Protein AF-A0A927GPH1-F1 (afdb_monomer_lite)

Foldseek 3Di:
DDDDPPQQVVLLVVQCVVCVNWAPCACVDDQNDPDPDAPPPRIHHPDDDDDDHFDKDFSDLVDDPVNSSPDHSVRIHTHDPVSVVVSNVVVVVVVVVVVVVVVVVVVCVVPPVVPPDPPDPPDDDDDDDDD

Organism: Streptomyces globisporus (NCBI:txid1908)

Secondary structure (DSSP, 8-state):
----TTHHHHHHHHHHHHTTT-B---SSSSS--SSS--TBTTBB---SSS-PPPEEEESSTTS-TTGGGG--GGGEEEE-HHHHHHHHHHHHHHHHHHHHHHHHHHHHHHT-GGGS---------------

Radius of gyration: 28.32 Å; chains: 1; bounding box: 70×76×74 Å

Sequence (131 aa):
MRIPQVLTGTVYEEVVRRSEGRCECDLDQPGNCGTARHSAGSRCYEGGTHCSPLVAAPRDPEVSDRDAITLPAEAVIVLCRVCYVRRRNHTAKAREARNQAALLAEENALFAPDLLPPAGSTAPEQQRDVA

Structure (mmCIF, N/CA/C/O backbone):
data_AF-A0A927GPH1-F1
#
_entry.id   AF-A0A927GPH1-F1
#
loop_
_atom_site.group_PDB
_atom_site.id
_atom_site.type_symbol
_atom_site.label_atom_id
_atom_site.label_alt_id
_atom_site.label_comp_id
_atom_site.label_asym_id
_atom_site.label_entity_id
_atom_site.label_seq_id
_atom_site.pdbx_PDB_ins_code
_atom_site.Cartn_x
_atom_site.Cartn_y
_atom_site.Cartn_z
_atom_site.occupancy
_atom_site.B_iso_or_equiv
_atom_site.auth_seq_id
_atom_site.auth_comp_id
_atom_site.auth_asym_id
_atom_site.auth_atom_id
_atom_site.pdbx_PDB_model_num
ATOM 1 N N . MET A 1 1 ? 4.576 -35.005 0.149 1.00 30.62 1 MET A N 1
ATOM 2 C CA . MET A 1 1 ? 4.094 -33.608 0.223 1.00 30.62 1 MET A CA 1
ATOM 3 C C . MET A 1 1 ? 5.285 -32.680 0.060 1.00 30.62 1 MET A C 1
ATOM 5 O O . MET A 1 1 ? 6.203 -32.766 0.863 1.00 30.62 1 MET A O 1
ATOM 9 N N . ARG A 1 2 ? 5.320 -31.871 -1.005 1.00 32.19 2 ARG A N 1
ATOM 10 C CA . ARG A 1 2 ? 6.372 -30.872 -1.249 1.00 32.19 2 ARG A CA 1
ATOM 11 C C . ARG A 1 2 ? 5.775 -29.492 -0.998 1.00 32.19 2 ARG A C 1
ATOM 13 O O . ARG A 1 2 ? 4.781 -29.148 -1.625 1.00 32.19 2 ARG A O 1
ATOM 20 N N . ILE A 1 3 ? 6.368 -28.739 -0.080 1.00 35.94 3 ILE A N 1
ATOM 21 C CA . ILE A 1 3 ? 6.064 -27.320 0.114 1.00 35.94 3 ILE A CA 1
ATOM 22 C C . ILE A 1 3 ? 6.612 -26.590 -1.129 1.00 35.94 3 ILE A C 1
ATOM 24 O O . ILE A 1 3 ? 7.806 -26.742 -1.404 1.00 35.94 3 ILE A O 1
ATOM 28 N N . PRO A 1 4 ? 5.792 -25.880 -1.930 1.00 41.47 4 PRO A N 1
ATOM 29 C CA . PRO A 1 4 ? 6.263 -25.260 -3.167 1.00 41.47 4 PRO A CA 1
ATOM 30 C C . PRO A 1 4 ? 7.263 -24.142 -2.855 1.00 41.47 4 PRO A C 1
ATOM 32 O O . PRO A 1 4 ? 6.901 -23.106 -2.307 1.00 41.47 4 PRO A O 1
ATOM 35 N N . GLN A 1 5 ? 8.525 -24.347 -3.224 1.00 43.59 5 GLN A N 1
ATOM 36 C CA . GLN A 1 5 ? 9.637 -23.415 -3.000 1.00 43.59 5 GLN A CA 1
ATOM 37 C C . GLN A 1 5 ? 9.664 -22.210 -3.976 1.00 43.59 5 GLN A C 1
ATOM 39 O O . GLN A 1 5 ? 10.729 -21.652 -4.201 1.00 43.59 5 GLN A O 1
ATOM 44 N N . VAL A 1 6 ? 8.546 -21.800 -4.596 1.00 39.81 6 VAL A N 1
ATOM 45 C CA . VAL A 1 6 ? 8.596 -20.920 -5.795 1.00 39.81 6 VAL A CA 1
ATOM 46 C C . VAL A 1 6 ? 7.830 -19.592 -5.677 1.00 39.81 6 VAL A C 1
ATOM 48 O O . VAL A 1 6 ? 8.091 -18.681 -6.449 1.00 39.81 6 VAL A O 1
ATOM 51 N N . LEU A 1 7 ? 6.928 -19.400 -4.713 1.00 46.66 7 LEU A N 1
ATOM 52 C CA . LEU A 1 7 ? 5.960 -18.292 -4.823 1.00 46.66 7 LEU A CA 1
ATOM 53 C C . LEU A 1 7 ? 6.479 -16.895 -4.441 1.00 46.66 7 LEU A C 1
ATOM 55 O O . LEU A 1 7 ? 5.905 -15.901 -4.872 1.00 46.66 7 LEU A O 1
ATOM 59 N N . THR A 1 8 ? 7.568 -16.779 -3.682 1.00 52.66 8 THR A N 1
ATOM 60 C CA . THR A 1 8 ? 8.053 -15.473 -3.197 1.00 52.66 8 THR A CA 1
ATOM 61 C C . THR A 1 8 ? 9.065 -14.796 -4.124 1.00 52.66 8 THR A C 1
ATOM 63 O O . THR A 1 8 ? 9.141 -13.570 -4.127 1.00 52.66 8 THR A O 1
ATOM 66 N N . GLY A 1 9 ? 9.802 -15.557 -4.941 1.00 59.41 9 G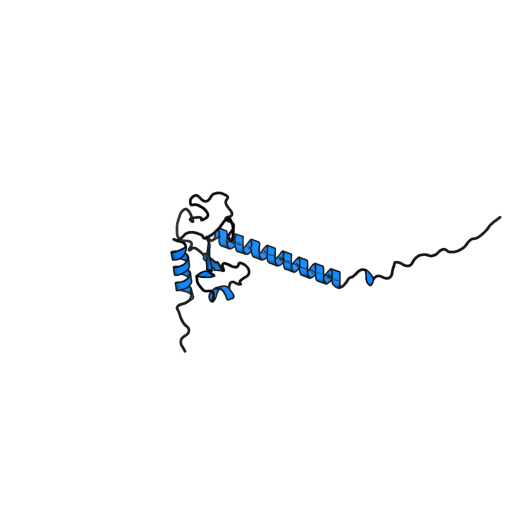LY A N 1
ATOM 67 C CA . GLY A 1 9 ? 10.724 -15.001 -5.942 1.00 59.41 9 GLY A CA 1
ATOM 68 C C . GLY A 1 9 ? 10.012 -14.572 -7.227 1.00 59.41 9 GLY A C 1
ATOM 69 O O . GLY A 1 9 ? 10.213 -13.460 -7.707 1.00 59.41 9 GLY A O 1
ATOM 70 N N . THR A 1 10 ? 9.103 -15.409 -7.739 1.00 68.38 10 THR A N 1
ATOM 71 C CA . THR A 1 10 ? 8.465 -15.181 -9.047 1.00 68.38 10 THR A CA 1
ATOM 72 C C . THR A 1 10 ? 7.496 -14.007 -9.044 1.00 68.38 10 THR A C 1
ATOM 74 O O . THR A 1 10 ? 7.433 -13.274 -10.023 1.00 68.38 10 THR A O 1
ATOM 77 N N . VAL A 1 11 ? 6.748 -13.797 -7.953 1.00 78.00 11 VAL A N 1
ATOM 78 C CA . VAL A 1 11 ? 5.835 -12.646 -7.840 1.00 78.00 11 VAL A CA 1
ATOM 79 C C . VAL A 1 11 ? 6.630 -11.346 -7.784 1.00 78.00 11 VAL A C 1
ATOM 81 O O . VAL A 1 11 ? 6.275 -10.381 -8.452 1.00 78.00 11 VAL A O 1
ATOM 84 N N . TYR A 1 12 ? 7.735 -11.324 -7.037 1.00 78.69 12 TYR A N 1
ATOM 85 C CA . TYR A 1 12 ? 8.611 -10.160 -6.982 1.00 78.69 12 TYR A CA 1
ATOM 86 C C . TYR A 1 12 ? 9.186 -9.817 -8.361 1.00 78.69 12 TYR A C 1
ATOM 88 O O . TYR A 1 12 ? 9.031 -8.691 -8.834 1.00 78.69 12 TYR A O 1
ATOM 96 N N . GLU A 1 13 ? 9.811 -10.795 -9.018 1.00 80.44 13 GLU A N 1
ATOM 97 C CA . GLU A 1 13 ? 10.421 -10.626 -10.338 1.00 80.44 13 GLU A CA 1
ATOM 98 C C . GLU A 1 13 ? 9.394 -10.195 -11.386 1.00 80.44 13 GLU A C 1
ATOM 100 O O . GLU A 1 13 ? 9.650 -9.265 -12.151 1.00 80.44 13 GLU A O 1
ATOM 105 N N . GLU A 1 14 ? 8.210 -10.809 -11.385 1.00 84.06 14 GLU A N 1
ATOM 106 C CA . GLU A 1 14 ? 7.142 -10.475 -12.324 1.00 84.06 14 GLU A CA 1
ATOM 107 C C . GLU A 1 14 ? 6.632 -9.047 -12.126 1.00 84.06 14 GLU A C 1
ATOM 109 O O . GLU A 1 14 ? 6.476 -8.302 -13.095 1.00 84.06 14 GLU A O 1
ATOM 114 N N . VAL A 1 15 ? 6.421 -8.622 -10.879 1.00 81.75 15 VAL A N 1
ATOM 115 C CA . VAL A 1 15 ? 5.930 -7.270 -10.585 1.00 81.75 15 VAL A CA 1
ATOM 116 C C . VAL A 1 15 ? 6.996 -6.215 -10.906 1.00 81.75 15 VAL A C 1
ATOM 118 O O . VAL A 1 15 ? 6.667 -5.180 -11.487 1.00 81.75 15 VAL A O 1
ATOM 121 N N . VAL A 1 16 ? 8.274 -6.477 -10.608 1.00 82.25 16 VAL A N 1
ATOM 122 C CA . VAL A 1 16 ? 9.389 -5.582 -10.977 1.00 82.25 16 VAL A CA 1
ATOM 123 C C . VAL A 1 16 ? 9.558 -5.492 -12.495 1.00 82.25 16 VAL A C 1
ATOM 125 O O . VAL A 1 16 ? 9.777 -4.403 -13.030 1.00 82.25 16 VAL A O 1
ATOM 128 N N . ARG A 1 17 ? 9.429 -6.615 -13.210 1.00 82.50 17 ARG A N 1
ATOM 129 C CA . ARG A 1 17 ? 9.474 -6.658 -14.677 1.00 82.50 17 ARG A CA 1
ATOM 130 C C . ARG A 1 17 ? 8.312 -5.871 -15.281 1.00 82.50 17 ARG A C 1
ATOM 132 O O . ARG A 1 17 ? 8.543 -5.043 -16.159 1.00 82.50 17 ARG A O 1
ATOM 139 N N . ARG A 1 18 ? 7.087 -6.072 -14.777 1.00 84.44 18 ARG A N 1
ATOM 140 C CA . ARG A 1 18 ? 5.877 -5.327 -15.178 1.00 84.44 18 ARG A CA 1
ATOM 141 C C . ARG A 1 18 ? 6.027 -3.825 -14.961 1.00 84.44 18 ARG A C 1
ATOM 143 O O . ARG A 1 18 ? 5.505 -3.037 -15.744 1.00 84.44 18 ARG A O 1
ATOM 150 N N . SER A 1 19 ? 6.711 -3.420 -13.894 1.00 79.75 19 SER A N 1
ATOM 151 C CA . SER A 1 19 ? 6.919 -2.006 -13.590 1.00 79.75 19 SER A CA 1
ATOM 152 C C . SER A 1 19 ? 8.080 -1.373 -14.358 1.00 79.75 19 SER A C 1
ATOM 154 O O . SER A 1 19 ? 8.318 -0.175 -14.197 1.00 79.75 19 SER A O 1
ATOM 156 N N . GLU A 1 20 ? 8.810 -2.151 -15.167 1.00 81.62 20 GLU A N 1
ATOM 157 C CA . GLU A 1 20 ? 10.041 -1.736 -15.852 1.00 81.62 20 GLU A CA 1
ATOM 158 C C . GLU A 1 20 ? 11.104 -1.197 -14.875 1.00 81.62 20 GLU A C 1
ATOM 160 O O . GLU A 1 20 ? 11.858 -0.265 -15.182 1.00 81.62 20 GLU A O 1
ATOM 165 N N . GLY A 1 21 ? 11.134 -1.745 -13.655 1.00 78.44 21 GLY A N 1
ATOM 166 C CA . GLY A 1 21 ? 12.017 -1.273 -12.588 1.00 78.44 21 GLY A CA 1
ATOM 167 C C . GLY A 1 21 ? 11.648 0.111 -12.043 1.00 78.44 21 GLY A C 1
ATOM 168 O O . GLY A 1 21 ? 12.488 0.769 -11.428 1.00 78.44 21 GLY A O 1
ATOM 169 N N . ARG A 1 22 ? 10.407 0.568 -12.249 1.00 81.31 22 ARG A N 1
ATOM 170 C CA . ARG A 1 22 ? 9.901 1.848 -11.733 1.00 81.31 22 ARG A CA 1
ATOM 171 C C . ARG A 1 22 ? 8.992 1.636 -10.534 1.00 81.31 22 ARG A C 1
ATOM 173 O O . ARG A 1 22 ? 8.300 0.625 -10.424 1.00 81.31 22 ARG A O 1
ATOM 180 N N . CYS A 1 23 ? 8.971 2.623 -9.649 1.00 82.50 23 CYS A N 1
ATOM 181 C CA . CYS A 1 23 ? 8.018 2.677 -8.551 1.00 82.50 23 CYS A CA 1
ATOM 182 C C . CYS A 1 23 ? 6.611 2.969 -9.095 1.00 82.50 23 CYS A C 1
ATOM 184 O O . CYS A 1 23 ? 6.410 3.938 -9.827 1.00 82.50 23 CYS A O 1
ATOM 186 N N . GLU A 1 24 ? 5.625 2.173 -8.695 1.00 82.56 24 GLU A N 1
ATOM 187 C CA . GLU A 1 24 ? 4.203 2.347 -9.014 1.00 82.56 24 GLU A CA 1
ATOM 188 C C . GLU A 1 24 ? 3.527 3.308 -8.015 1.00 82.56 24 GLU A C 1
ATOM 190 O O . GLU A 1 24 ? 2.431 3.057 -7.521 1.00 82.56 24 GLU A O 1
ATOM 195 N N . CYS A 1 25 ? 4.198 4.417 -7.685 1.00 77.50 25 CYS A N 1
ATOM 196 C CA . CYS A 1 25 ? 3.657 5.478 -6.835 1.00 77.50 25 CYS A CA 1
ATOM 197 C C . CYS A 1 25 ? 2.731 6.393 -7.645 1.00 77.50 25 CYS A C 1
ATOM 199 O O . CYS A 1 25 ? 3.098 7.516 -7.979 1.00 77.50 25 CYS A O 1
ATOM 201 N N . ASP A 1 26 ? 1.546 5.900 -7.987 1.00 64.81 26 ASP A N 1
ATOM 202 C CA . ASP A 1 26 ? 0.556 6.700 -8.706 1.00 64.81 26 ASP A CA 1
ATOM 203 C C . ASP A 1 26 ? 0.061 7.880 -7.842 1.00 64.81 26 ASP A C 1
ATOM 205 O O . ASP A 1 26 ? -0.181 7.724 -6.637 1.00 64.81 26 ASP A O 1
ATOM 209 N N . LEU A 1 27 ? -0.049 9.060 -8.461 1.00 57.00 27 LEU A N 1
ATOM 210 C CA . LEU A 1 27 ? -0.514 10.303 -7.837 1.00 57.00 27 LEU A CA 1
ATOM 211 C C . LEU A 1 27 ? -2.043 10.333 -7.700 1.00 57.00 27 LEU A C 1
ATOM 213 O O . LEU A 1 27 ? -2.541 11.020 -6.810 1.00 57.00 27 LEU A O 1
ATOM 217 N N . ASP A 1 28 ? -2.760 9.566 -8.529 1.00 53.03 28 ASP A N 1
ATOM 218 C CA . ASP A 1 28 ? -4.226 9.538 -8.533 1.00 53.03 28 ASP A CA 1
ATOM 219 C C . ASP A 1 28 ? -4.798 8.402 -7.652 1.00 53.03 28 ASP A C 1
ATOM 221 O O . ASP A 1 28 ? -5.911 8.552 -7.148 1.00 53.03 28 ASP A O 1
ATOM 225 N N . GLN A 1 29 ? -4.029 7.312 -7.420 1.00 51.28 29 GLN A N 1
ATOM 226 C CA . GLN A 1 29 ? -4.057 6.325 -6.298 1.00 51.28 29 GLN A CA 1
ATOM 227 C C . GLN A 1 29 ? -3.355 4.990 -6.690 1.00 51.28 29 GLN A C 1
ATOM 229 O O . GLN A 1 29 ? -3.517 4.570 -7.833 1.00 51.28 29 GLN A O 1
ATOM 234 N N . PRO A 1 30 ? -2.714 4.192 -5.790 1.00 46.81 30 PRO A N 1
ATOM 235 C CA . PRO A 1 30 ? -2.239 4.443 -4.427 1.00 46.81 30 PRO A CA 1
ATOM 236 C C . PRO A 1 30 ? -0.698 4.334 -4.278 1.00 46.81 30 PRO A C 1
ATOM 238 O O . PRO A 1 30 ? -0.077 3.320 -4.594 1.00 46.81 30 PRO A O 1
ATOM 241 N N . GLY A 1 31 ? -0.090 5.352 -3.663 1.00 50.50 31 GLY A N 1
ATOM 242 C CA . GLY A 1 31 ? 1.336 5.375 -3.304 1.00 50.50 31 GLY A CA 1
ATOM 243 C C . GLY A 1 31 ? 1.938 6.770 -3.133 1.00 50.50 31 GLY A C 1
ATOM 244 O O . GLY A 1 31 ? 3.164 6.853 -3.137 1.00 50.50 31 GLY A O 1
ATOM 245 N N . ASN A 1 32 ? 1.086 7.811 -3.012 1.00 58.12 32 ASN A N 1
ATOM 246 C CA . ASN A 1 32 ? 1.378 9.245 -2.869 1.00 58.12 32 ASN A CA 1
ATOM 247 C C . ASN A 1 32 ? 2.863 9.537 -2.774 1.00 58.12 32 ASN A C 1
ATOM 249 O O . ASN A 1 32 ? 3.449 9.575 -1.682 1.00 58.12 32 ASN A O 1
ATOM 253 N N . CYS A 1 33 ? 3.461 9.716 -3.949 1.00 63.00 33 CYS A N 1
ATOM 254 C CA . CYS A 1 33 ? 4.839 10.122 -4.018 1.00 63.00 33 CYS A CA 1
ATOM 255 C C . CYS A 1 33 ? 4.982 11.391 -3.180 1.00 63.00 33 CYS A C 1
ATOM 257 O O . CYS A 1 33 ? 4.283 12.384 -3.365 1.00 63.00 33 CYS A O 1
ATOM 259 N N . GLY A 1 34 ? 5.866 11.326 -2.194 1.00 55.16 34 GLY A N 1
ATOM 260 C CA . GLY A 1 34 ? 6.092 12.406 -1.249 1.00 55.16 34 GLY A CA 1
ATOM 261 C C . GLY A 1 34 ? 6.693 13.670 -1.856 1.00 55.16 34 GLY A C 1
ATOM 262 O O . GLY A 1 34 ? 7.014 14.595 -1.109 1.00 55.16 34 GLY A O 1
ATOM 263 N N . THR A 1 35 ? 6.924 13.661 -3.166 1.00 57.38 35 THR A N 1
ATOM 264 C CA . THR A 1 35 ? 7.616 14.679 -3.936 1.00 57.38 35 THR A CA 1
ATOM 265 C C . THR A 1 35 ? 6.743 15.114 -5.110 1.00 57.38 35 THR A C 1
ATOM 267 O O . THR A 1 35 ? 6.213 14.305 -5.861 1.00 57.38 35 THR A O 1
ATOM 270 N N . ALA A 1 36 ? 6.633 16.429 -5.297 1.00 52.97 36 ALA A N 1
ATOM 271 C CA . ALA A 1 36 ? 5.799 17.045 -6.331 1.00 52.97 36 ALA A CA 1
ATOM 272 C C . ALA A 1 36 ? 6.347 16.893 -7.765 1.00 52.97 36 ALA A C 1
ATOM 274 O O . ALA A 1 36 ? 5.770 17.426 -8.708 1.00 52.97 36 ALA A O 1
ATOM 275 N N . ARG A 1 37 ? 7.495 16.228 -7.951 1.00 56.41 37 ARG A N 1
ATOM 276 C CA . ARG A 1 37 ? 8.198 16.194 -9.236 1.00 56.41 37 ARG A CA 1
ATOM 277 C C . ARG A 1 37 ? 8.718 14.799 -9.537 1.00 56.41 37 ARG A C 1
ATOM 279 O O . ARG A 1 37 ? 9.768 14.382 -9.056 1.00 56.41 37 ARG A O 1
ATOM 286 N N . HIS A 1 38 ? 7.976 14.101 -10.377 1.00 59.66 38 HIS A N 1
ATOM 287 C CA . HIS A 1 38 ? 8.483 12.968 -11.122 1.00 59.66 38 HIS A CA 1
ATOM 288 C C . HIS A 1 38 ? 9.142 13.488 -12.397 1.00 59.66 38 HIS A C 1
ATOM 290 O O . HIS A 1 38 ? 8.503 14.150 -13.212 1.00 59.66 38 HIS A O 1
ATOM 296 N N . SER A 1 39 ? 10.420 13.183 -12.596 1.00 55.72 39 SER A N 1
ATOM 297 C CA . SER A 1 39 ? 11.092 13.429 -13.876 1.00 55.72 39 SER A CA 1
ATOM 298 C C . SER A 1 39 ? 10.596 12.497 -14.996 1.00 55.72 39 SER A C 1
ATOM 300 O O . SER A 1 39 ? 10.885 12.757 -16.157 1.00 55.72 39 SER A O 1
ATOM 302 N N . ALA A 1 40 ? 9.838 11.438 -14.665 1.00 55.44 40 ALA A N 1
ATOM 303 C CA . ALA A 1 40 ? 9.418 10.370 -15.577 1.00 55.44 40 ALA A CA 1
ATOM 304 C C . ALA A 1 40 ? 7.898 10.055 -15.534 1.00 55.44 40 ALA A C 1
ATOM 306 O O . ALA A 1 40 ? 7.504 8.889 -15.547 1.00 55.44 40 ALA A O 1
ATOM 307 N N . GLY A 1 41 ? 7.027 11.073 -15.496 1.00 61.84 41 GLY A N 1
ATOM 308 C CA . GLY A 1 41 ? 5.562 10.892 -15.563 1.00 61.84 41 GLY A CA 1
ATOM 309 C C . GLY A 1 41 ? 4.900 10.693 -14.195 1.00 61.84 41 GLY A C 1
ATOM 310 O O . GLY A 1 41 ? 5.247 11.384 -13.255 1.00 61.84 41 GLY A O 1
ATOM 311 N N . SER A 1 42 ? 3.940 9.780 -14.031 1.00 62.81 42 SER A N 1
ATOM 312 C CA . SER A 1 42 ? 3.319 9.498 -12.717 1.00 62.81 42 SER A CA 1
ATOM 313 C C . SER A 1 42 ? 4.134 8.534 -11.83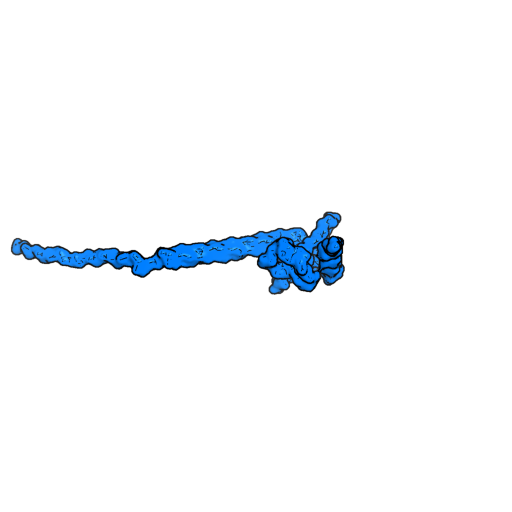7 1.00 62.81 42 SER A C 1
ATOM 315 O O . SER A 1 42 ? 3.668 8.131 -10.779 1.00 62.81 42 SER A O 1
ATOM 317 N N . ARG A 1 43 ? 5.347 8.145 -12.257 1.00 69.56 43 ARG A N 1
ATOM 318 C CA . ARG A 1 43 ? 6.187 7.124 -11.605 1.00 69.56 43 ARG A CA 1
ATOM 319 C C . ARG A 1 43 ? 7.613 7.635 -11.388 1.00 69.56 43 ARG A C 1
ATOM 321 O O . ARG A 1 43 ? 8.137 8.384 -12.215 1.00 69.56 43 ARG A O 1
ATOM 328 N N . CYS A 1 44 ? 8.263 7.217 -10.299 1.00 73.44 44 CYS A N 1
ATOM 329 C CA . CYS A 1 44 ? 9.646 7.598 -9.993 1.00 73.44 44 CYS A CA 1
ATOM 330 C C . CYS A 1 44 ? 10.655 6.469 -10.260 1.00 73.44 44 CYS A C 1
ATOM 332 O O . CYS A 1 44 ? 10.356 5.284 -10.092 1.00 73.44 44 CYS A O 1
ATOM 334 N N . TYR A 1 45 ? 11.867 6.870 -10.655 1.00 65.69 45 TYR A N 1
ATOM 335 C CA . TYR A 1 45 ? 13.076 6.058 -10.533 1.00 65.69 45 TYR A CA 1
ATOM 336 C C . TYR A 1 45 ? 13.765 6.403 -9.213 1.00 65.69 45 TYR A C 1
ATOM 338 O O . TYR A 1 45 ? 13.814 7.572 -8.825 1.00 65.69 45 TYR A O 1
ATOM 346 N N . GLU A 1 46 ? 14.342 5.410 -8.542 1.00 59.34 46 GLU A N 1
ATOM 347 C CA . GLU A 1 46 ? 15.294 5.669 -7.464 1.00 59.34 46 GLU A CA 1
ATOM 348 C C . GLU A 1 46 ? 16.601 6.181 -8.096 1.00 59.34 46 GLU A C 1
ATOM 350 O O . GLU A 1 46 ? 17.339 5.438 -8.739 1.00 59.34 46 GLU A O 1
ATOM 355 N N . GLY A 1 47 ? 16.829 7.496 -8.030 1.00 51.94 47 GLY A N 1
ATOM 356 C CA . GLY A 1 47 ? 17.989 8.145 -8.637 1.00 51.94 47 GLY A CA 1
ATOM 357 C C . GLY A 1 47 ? 19.232 8.085 -7.748 1.00 51.94 47 GLY A C 1
ATOM 358 O O . GLY A 1 47 ? 19.269 8.750 -6.720 1.00 51.94 47 GLY A O 1
ATOM 359 N N . GLY A 1 48 ? 20.271 7.381 -8.212 1.00 43.75 48 GLY A N 1
ATOM 360 C CA . GLY A 1 48 ? 21.665 7.562 -7.783 1.00 43.75 48 GLY A CA 1
ATOM 361 C C . GLY A 1 48 ? 22.179 6.609 -6.695 1.00 43.75 48 GLY A C 1
ATOM 362 O O . GLY A 1 48 ? 21.701 6.609 -5.569 1.00 43.75 48 GLY A O 1
ATOM 363 N N . THR A 1 49 ? 23.231 5.859 -7.052 1.00 42.34 49 THR A N 1
ATOM 364 C CA . THR A 1 49 ? 24.015 4.887 -6.256 1.00 42.34 49 THR A CA 1
ATOM 365 C C . THR A 1 49 ? 23.248 3.734 -5.591 1.00 42.34 49 THR A C 1
ATOM 367 O O . THR A 1 49 ? 22.848 3.794 -4.439 1.00 42.34 49 THR A O 1
ATOM 370 N N . HIS A 1 50 ? 23.232 2.617 -6.325 1.00 38.88 50 HIS A N 1
ATOM 371 C CA . HIS A 1 50 ? 23.339 1.242 -5.823 1.00 38.88 50 HIS A CA 1
ATOM 372 C C . HIS A 1 50 ? 22.156 0.659 -5.010 1.00 38.88 50 HIS A C 1
ATOM 374 O O . HIS A 1 50 ? 22.089 0.743 -3.790 1.00 38.88 50 HIS A O 1
ATOM 380 N N . CYS A 1 51 ? 21.309 -0.103 -5.713 1.00 44.34 51 CYS A N 1
ATOM 381 C CA . CYS A 1 51 ? 20.757 -1.389 -5.257 1.00 44.34 51 CYS A CA 1
ATOM 382 C C . CYS A 1 51 ? 20.051 -1.451 -3.890 1.00 44.34 51 CYS A C 1
ATOM 384 O O . CYS A 1 51 ? 20.279 -2.400 -3.139 1.00 44.34 51 CYS A O 1
ATOM 386 N N . SER A 1 52 ? 19.122 -0.543 -3.591 1.00 55.09 52 SER A N 1
ATOM 387 C CA . SER A 1 52 ? 17.987 -0.973 -2.766 1.00 55.09 52 SER A CA 1
ATOM 388 C C . SER A 1 52 ? 16.919 -1.543 -3.702 1.00 55.09 52 SER A C 1
ATOM 390 O O . SER A 1 52 ? 16.490 -0.842 -4.616 1.00 55.09 52 SER A O 1
ATOM 392 N N . PRO A 1 53 ? 16.538 -2.824 -3.565 1.00 72.06 53 PRO A N 1
ATOM 393 C CA . PRO A 1 53 ? 15.499 -3.395 -4.406 1.00 72.06 53 PRO A CA 1
ATOM 394 C C . PRO A 1 53 ? 14.195 -2.623 -4.192 1.00 72.06 53 PRO A C 1
ATOM 396 O O . PRO A 1 53 ? 13.872 -2.231 -3.066 1.00 72.06 53 PRO A O 1
ATOM 399 N N . LEU A 1 54 ? 13.420 -2.440 -5.266 1.00 80.12 54 LEU A N 1
ATOM 400 C CA . LEU A 1 54 ? 12.016 -2.063 -5.130 1.00 80.12 54 LEU A CA 1
ATOM 401 C C . LEU A 1 54 ? 11.350 -3.010 -4.130 1.00 80.12 54 LEU A C 1
ATOM 403 O O . LEU A 1 54 ? 11.702 -4.185 -4.061 1.00 80.12 54 LEU A O 1
ATOM 407 N N . VAL A 1 55 ? 10.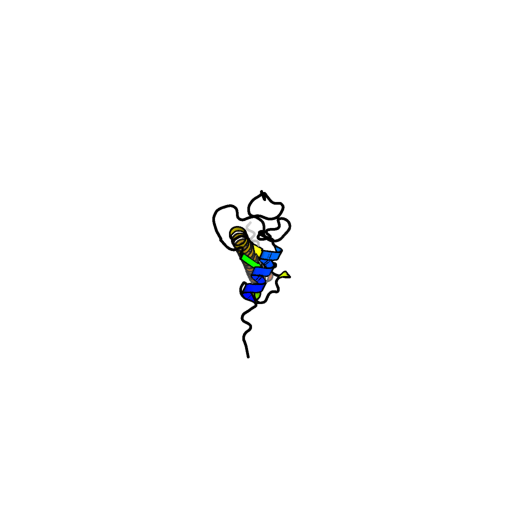399 -2.509 -3.357 1.00 84.62 55 VAL A N 1
ATOM 408 C CA . VAL A 1 55 ? 9.675 -3.284 -2.354 1.00 84.62 55 VAL A CA 1
ATOM 409 C C . VAL A 1 55 ? 8.336 -3.689 -2.947 1.00 84.62 55 VAL A C 1
ATOM 411 O O . VAL A 1 55 ? 7.532 -2.824 -3.293 1.00 84.62 55 VAL A O 1
ATOM 414 N N . ALA A 1 56 ? 8.090 -4.994 -3.052 1.00 85.88 56 ALA A N 1
ATOM 415 C CA . ALA A 1 56 ? 6.766 -5.507 -3.367 1.00 85.88 56 ALA A CA 1
ATOM 416 C C . ALA A 1 56 ? 5.838 -5.304 -2.163 1.00 85.88 56 ALA A C 1
ATOM 418 O O . ALA A 1 56 ? 6.181 -5.644 -1.031 1.00 85.88 56 ALA A O 1
ATOM 419 N N . ALA A 1 57 ? 4.667 -4.733 -2.410 1.00 86.56 57 ALA A N 1
ATOM 420 C CA . ALA A 1 57 ? 3.654 -4.464 -1.404 1.00 86.56 57 ALA A CA 1
ATOM 421 C C . ALA A 1 57 ? 2.260 -4.746 -1.978 1.00 86.56 57 ALA A C 1
ATOM 423 O O . ALA A 1 57 ? 2.043 -4.520 -3.169 1.00 86.56 57 ALA A O 1
ATOM 424 N N . PRO A 1 58 ? 1.285 -5.172 -1.161 1.00 88.19 58 PRO A N 1
ATOM 425 C CA . PRO A 1 58 ? -0.105 -5.275 -1.594 1.00 88.19 58 PRO A CA 1
ATOM 426 C C . PRO A 1 58 ? -0.599 -3.973 -2.215 1.00 88.19 58 PRO A C 1
ATOM 428 O O . PRO A 1 58 ? -0.244 -2.886 -1.754 1.00 88.19 58 PRO A O 1
ATOM 431 N N . ARG A 1 59 ? -1.446 -4.050 -3.236 1.00 86.00 59 ARG A N 1
ATOM 432 C CA . ARG A 1 59 ? -2.121 -2.877 -3.806 1.00 86.00 59 ARG A CA 1
ATOM 433 C C . ARG A 1 59 ? -3.114 -2.266 -2.816 1.00 86.00 59 ARG A C 1
ATOM 435 O O . ARG A 1 59 ? -3.187 -1.046 -2.716 1.00 86.00 59 ARG A O 1
ATOM 442 N N . ASP A 1 60 ? -3.807 -3.097 -2.044 1.00 86.38 60 ASP A N 1
ATOM 443 C CA . ASP A 1 60 ? -4.637 -2.658 -0.921 1.00 86.38 60 ASP A CA 1
ATOM 444 C C . ASP A 1 60 ? -3.760 -2.448 0.329 1.00 86.38 60 ASP A C 1
ATOM 446 O O . ASP A 1 60 ? -3.135 -3.400 0.794 1.00 86.38 60 ASP A O 1
ATOM 450 N N . PRO A 1 61 ? -3.653 -1.216 0.865 1.00 82.81 61 PRO A N 1
ATOM 451 C CA . PRO A 1 61 ? -2.821 -0.946 2.035 1.00 82.81 61 PRO A CA 1
ATOM 452 C C . PRO A 1 61 ? -3.330 -1.592 3.330 1.00 82.81 61 PRO A C 1
ATOM 454 O O . PRO A 1 61 ? -2.557 -1.687 4.283 1.00 82.81 61 PRO A O 1
ATOM 457 N N . GLU A 1 62 ? -4.595 -2.012 3.400 1.00 85.38 62 GLU A N 1
ATOM 458 C CA . GLU A 1 62 ? -5.145 -2.643 4.603 1.00 85.38 62 GLU A CA 1
ATOM 459 C C . GLU A 1 62 ? -4.718 -4.102 4.762 1.00 85.38 62 GLU A C 1
ATOM 461 O O . GLU A 1 62 ? -4.706 -4.609 5.890 1.00 85.38 62 GLU A O 1
ATOM 466 N N . VAL A 1 63 ? -4.313 -4.752 3.666 1.00 86.50 63 VAL A N 1
ATOM 467 C CA . VAL A 1 63 ? -3.822 -6.131 3.677 1.00 86.50 63 VAL A CA 1
ATOM 468 C C . VAL A 1 63 ? -2.556 -6.224 4.526 1.00 86.50 63 VAL A C 1
ATOM 470 O O . VAL A 1 63 ? -1.605 -5.458 4.355 1.00 86.50 63 VAL A O 1
ATOM 473 N N . SER A 1 64 ? -2.542 -7.176 5.460 1.00 81.81 64 SER A N 1
ATOM 474 C CA . SER A 1 64 ? -1.392 -7.391 6.334 1.00 81.81 64 SER A CA 1
ATOM 475 C C . SER A 1 64 ? -0.190 -7.933 5.552 1.00 81.81 64 SER A C 1
ATOM 477 O O . SER A 1 64 ? -0.351 -8.639 4.559 1.00 81.81 64 SER A O 1
ATOM 479 N N . ASP A 1 65 ? 1.033 -7.681 6.034 1.00 76.56 65 ASP A N 1
ATOM 480 C CA . ASP A 1 65 ? 2.246 -8.246 5.415 1.00 76.56 65 ASP A CA 1
ATOM 481 C C . ASP A 1 65 ? 2.212 -9.786 5.368 1.00 76.56 65 ASP A C 1
ATOM 483 O O . ASP A 1 65 ? 2.816 -10.397 4.493 1.00 76.56 65 ASP A O 1
ATOM 487 N N . ARG A 1 66 ? 1.504 -10.425 6.311 1.00 79.06 66 ARG A N 1
ATOM 488 C CA . ARG A 1 66 ? 1.339 -11.882 6.350 1.00 79.06 66 ARG A CA 1
ATOM 489 C C . ARG A 1 66 ? 0.436 -12.368 5.220 1.00 79.06 66 ARG A C 1
ATOM 491 O O . ARG A 1 66 ? 0.777 -13.341 4.554 1.00 79.06 66 ARG A O 1
ATOM 498 N N . ASP A 1 67 ? -0.688 -11.693 5.010 1.00 82.94 67 ASP A N 1
ATOM 499 C CA . ASP A 1 67 ? -1.659 -12.054 3.972 1.00 82.94 67 ASP A CA 1
ATOM 500 C C . ASP A 1 67 ? -1.153 -11.669 2.576 1.00 82.94 67 ASP A C 1
ATOM 502 O O . ASP A 1 67 ? -1.500 -12.300 1.584 1.00 82.94 67 ASP A O 1
ATOM 506 N N . ALA A 1 68 ? -0.249 -10.689 2.502 1.00 81.31 68 ALA A N 1
ATOM 507 C CA . ALA A 1 68 ? 0.432 -10.295 1.276 1.00 81.31 68 ALA A CA 1
ATOM 508 C C . ALA A 1 68 ? 1.184 -11.451 0.593 1.00 81.31 68 ALA A C 1
ATOM 510 O O . ALA A 1 68 ? 1.321 -11.453 -0.628 1.00 81.31 68 ALA A O 1
ATOM 511 N N . ILE A 1 69 ? 1.672 -12.430 1.366 1.00 80.38 69 ILE A N 1
ATOM 512 C CA . ILE A 1 69 ? 2.519 -13.532 0.874 1.00 80.38 69 ILE A CA 1
ATOM 513 C C . ILE A 1 69 ? 1.769 -14.432 -0.119 1.00 80.38 69 ILE A C 1
ATOM 515 O O . ILE A 1 69 ? 2.394 -15.069 -0.965 1.00 80.38 69 ILE A O 1
ATOM 519 N N . THR A 1 70 ? 0.440 -14.503 -0.022 1.00 82.75 70 THR A N 1
ATOM 520 C CA . THR A 1 70 ? -0.395 -15.362 -0.875 1.00 82.75 70 THR A CA 1
ATOM 521 C C . THR A 1 70 ? -1.034 -14.612 -2.038 1.00 82.75 70 THR A C 1
ATOM 523 O O . THR A 1 70 ? -1.755 -15.222 -2.830 1.00 82.75 70 THR A O 1
ATOM 526 N N . LEU A 1 71 ? -0.791 -13.304 -2.154 1.00 83.44 71 LEU A N 1
ATOM 527 C CA . LEU A 1 71 ? -1.401 -12.497 -3.197 1.00 83.44 71 LEU A CA 1
ATOM 528 C C . LEU A 1 71 ? -0.824 -12.826 -4.581 1.00 83.44 71 LEU A C 1
ATOM 530 O O . LEU A 1 71 ? 0.385 -13.030 -4.723 1.00 83.44 71 LEU A O 1
ATOM 534 N N . PRO A 1 72 ? -1.671 -12.822 -5.624 1.00 86.12 72 PRO A N 1
ATOM 535 C CA . PRO A 1 72 ? -1.204 -12.922 -6.996 1.00 86.12 72 PRO A CA 1
ATOM 536 C C . PRO A 1 72 ? -0.533 -11.606 -7.433 1.00 86.12 72 PRO A C 1
ATOM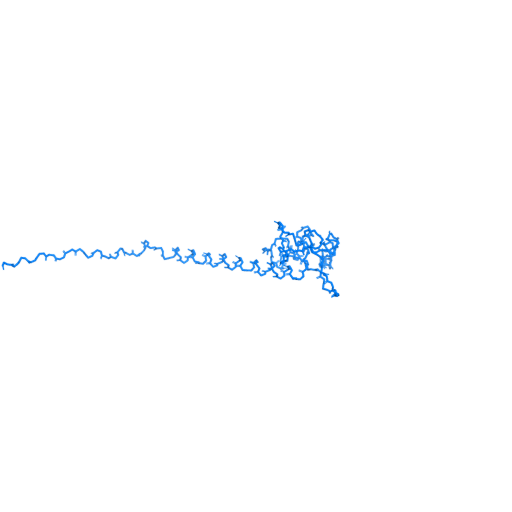 538 O O . PRO A 1 72 ? -0.752 -10.548 -6.833 1.00 86.12 72 PRO A O 1
ATOM 541 N N . ALA A 1 73 ? 0.281 -11.648 -8.491 1.00 83.94 73 ALA A N 1
ATOM 542 C CA . ALA A 1 73 ? 1.089 -10.507 -8.938 1.00 83.94 73 ALA A CA 1
ATOM 543 C C . ALA A 1 73 ? 0.252 -9.259 -9.286 1.00 83.94 73 ALA A C 1
ATOM 545 O O . ALA A 1 73 ? 0.701 -8.125 -9.108 1.00 83.94 73 ALA A O 1
ATOM 546 N N . GLU A 1 74 ? -0.986 -9.433 -9.740 1.00 83.81 74 GLU A N 1
ATOM 547 C CA . GLU A 1 74 ? -1.921 -8.357 -10.089 1.00 83.81 74 GLU A CA 1
ATOM 548 C C . GLU A 1 74 ? -2.368 -7.556 -8.854 1.00 83.81 74 GLU A C 1
ATOM 550 O O . GLU A 1 74 ? -2.630 -6.351 -8.940 1.00 83.81 74 GLU A O 1
ATOM 555 N N . ALA A 1 75 ? -2.404 -8.211 -7.691 1.00 86.75 75 ALA A N 1
ATOM 556 C CA . ALA A 1 75 ? -2.756 -7.616 -6.405 1.00 86.75 75 ALA A CA 1
ATOM 557 C C . ALA A 1 75 ? -1.544 -7.021 -5.666 1.00 86.75 75 ALA A C 1
ATOM 559 O O . ALA A 1 75 ? -1.692 -6.494 -4.562 1.00 86.75 75 ALA A O 1
ATOM 560 N N . VAL A 1 76 ? -0.356 -7.069 -6.269 1.00 86.94 76 VAL A N 1
ATOM 561 C CA . VAL A 1 76 ? 0.895 -6.543 -5.718 1.00 86.94 76 VAL A CA 1
ATOM 562 C C . VAL A 1 76 ? 1.388 -5.392 -6.594 1.00 86.94 76 VAL A C 1
ATOM 564 O O . VAL A 1 76 ? 1.256 -5.410 -7.819 1.00 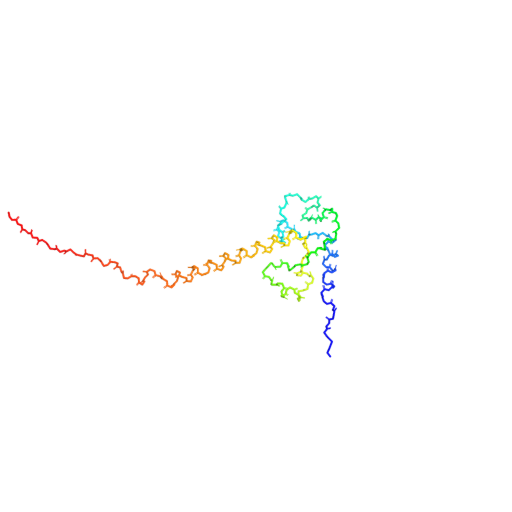86.94 76 VAL A O 1
ATOM 567 N N . ILE A 1 77 ? 1.948 -4.369 -5.961 1.00 86.31 77 ILE A N 1
ATOM 568 C CA . ILE A 1 77 ? 2.642 -3.253 -6.605 1.00 86.31 77 ILE A CA 1
ATOM 569 C C . ILE A 1 77 ? 4.076 -3.172 -6.098 1.00 86.31 77 ILE A C 1
ATOM 571 O O . ILE A 1 77 ? 4.384 -3.658 -5.009 1.00 86.31 77 ILE A O 1
ATOM 575 N N . VAL A 1 78 ? 4.948 -2.520 -6.855 1.00 85.69 78 VAL A N 1
ATOM 576 C CA . VAL A 1 78 ? 6.311 -2.218 -6.402 1.00 85.69 78 VAL A CA 1
ATOM 577 C C . VAL A 1 78 ? 6.477 -0.749 -6.068 1.00 85.69 78 VAL A C 1
ATOM 579 O O . VAL A 1 78 ? 6.102 0.136 -6.831 1.00 85.69 78 VAL A O 1
ATOM 582 N N . LEU A 1 79 ? 7.076 -0.482 -4.914 1.00 83.00 79 LEU A N 1
ATOM 583 C CA . LEU A 1 79 ? 7.337 0.862 -4.420 1.00 83.00 79 LEU A CA 1
ATOM 584 C C . LEU A 1 79 ? 8.824 1.038 -4.132 1.00 83.00 79 LEU A C 1
ATOM 586 O O . LEU A 1 79 ? 9.494 0.108 -3.691 1.00 83.00 79 LEU A O 1
ATOM 590 N N . CYS A 1 80 ? 9.349 2.250 -4.298 1.00 81.19 80 CYS A N 1
ATOM 591 C CA . CYS A 1 80 ? 10.630 2.580 -3.685 1.00 81.19 80 CYS A CA 1
ATOM 592 C C . CYS A 1 80 ? 10.482 2.576 -2.156 1.00 81.19 80 CYS A C 1
ATOM 594 O O . CYS A 1 80 ? 9.385 2.772 -1.612 1.00 81.19 80 CYS A O 1
ATOM 596 N N . ARG A 1 81 ? 11.596 2.400 -1.442 1.00 81.25 81 ARG A N 1
ATOM 597 C CA . ARG A 1 81 ? 11.596 2.319 0.027 1.00 81.25 81 ARG A CA 1
ATOM 598 C C . ARG A 1 81 ? 10.898 3.513 0.685 1.00 81.25 81 ARG A C 1
ATOM 600 O O . ARG A 1 81 ? 10.149 3.342 1.645 1.00 81.25 81 ARG A O 1
ATOM 607 N N . VAL A 1 82 ? 11.110 4.717 0.154 1.00 80.00 82 VAL A N 1
ATOM 608 C CA . VAL A 1 82 ? 10.507 5.950 0.683 1.00 80.00 82 VAL A CA 1
ATOM 609 C C . VAL A 1 82 ? 8.983 5.926 0.551 1.00 80.00 82 VAL A C 1
ATOM 611 O O . VAL A 1 82 ? 8.282 6.217 1.523 1.00 80.00 82 VAL A O 1
ATOM 614 N N . CYS A 1 83 ? 8.462 5.550 -0.619 1.00 80.94 83 CYS A N 1
ATOM 615 C CA . CYS A 1 83 ? 7.019 5.472 -0.850 1.00 80.94 83 CYS A CA 1
ATOM 616 C C . CYS A 1 83 ? 6.377 4.366 -0.005 1.00 80.94 83 CYS A C 1
ATOM 618 O O . CYS A 1 83 ? 5.326 4.594 0.596 1.00 80.94 83 CYS A O 1
ATOM 620 N N . TYR A 1 84 ? 7.038 3.212 0.127 1.00 83.19 84 TYR A N 1
ATOM 621 C CA . TYR A 1 84 ? 6.574 2.119 0.982 1.00 83.19 84 TYR A CA 1
ATOM 622 C C . TYR A 1 84 ? 6.407 2.557 2.445 1.00 83.19 84 TYR A C 1
ATOM 624 O O . TYR A 1 84 ? 5.327 2.412 3.020 1.00 83.19 84 TYR A O 1
ATOM 632 N N . VAL A 1 85 ? 7.444 3.160 3.039 1.00 83.69 85 VAL A N 1
ATOM 633 C CA . VAL A 1 85 ? 7.409 3.606 4.443 1.00 83.69 85 VAL A CA 1
ATOM 634 C C . VAL A 1 85 ? 6.343 4.680 4.660 1.00 83.69 85 VAL A C 1
ATOM 636 O O . VAL A 1 85 ? 5.577 4.602 5.622 1.00 83.69 85 VAL A O 1
ATOM 639 N N . ARG A 1 86 ? 6.241 5.669 3.762 1.00 82.25 86 ARG A N 1
ATOM 640 C CA . ARG A 1 86 ? 5.208 6.714 3.862 1.00 82.25 86 ARG A CA 1
ATOM 641 C C . ARG A 1 86 ? 3.803 6.125 3.813 1.00 82.25 86 ARG A C 1
ATOM 643 O O . ARG A 1 86 ? 2.980 6.457 4.665 1.00 82.25 86 ARG A O 1
ATOM 650 N N . ARG A 1 87 ? 3.546 5.231 2.855 1.00 83.88 87 ARG A N 1
ATOM 651 C CA . ARG A 1 87 ? 2.256 4.552 2.706 1.00 83.88 87 ARG A CA 1
ATOM 652 C C . ARG A 1 87 ? 1.901 3.746 3.954 1.00 83.88 87 ARG A C 1
ATOM 654 O O . ARG A 1 87 ? 0.780 3.862 4.448 1.00 83.88 87 ARG A O 1
ATOM 661 N N . ARG A 1 88 ? 2.858 2.991 4.503 1.00 83.88 88 ARG A N 1
ATOM 662 C CA . ARG A 1 88 ? 2.673 2.216 5.739 1.00 83.88 88 ARG A CA 1
ATOM 663 C C . ARG A 1 88 ? 2.317 3.118 6.922 1.00 83.88 88 ARG A C 1
ATOM 665 O O . ARG A 1 88 ? 1.345 2.846 7.618 1.00 83.88 88 ARG A O 1
ATOM 672 N N . ASN A 1 89 ? 3.037 4.225 7.102 1.00 85.12 89 ASN A N 1
ATOM 673 C CA . ASN A 1 89 ? 2.784 5.170 8.192 1.00 85.12 89 ASN A CA 1
ATOM 674 C C . ASN A 1 89 ? 1.429 5.873 8.060 1.00 85.12 89 ASN A C 1
ATOM 676 O O . ASN A 1 89 ? 0.730 6.040 9.055 1.00 85.12 89 ASN A O 1
ATOM 680 N N . HIS A 1 90 ? 1.043 6.278 6.848 1.00 84.56 90 HIS A N 1
ATOM 681 C CA . HIS A 1 90 ? -0.264 6.889 6.610 1.00 84.56 90 HIS A CA 1
ATOM 682 C C . HIS A 1 90 ? -1.401 5.913 6.926 1.00 84.56 90 HIS A C 1
ATOM 684 O O . HIS A 1 90 ? -2.343 6.261 7.631 1.00 84.56 90 HIS A O 1
ATOM 690 N N . THR A 1 91 ? -1.276 4.671 6.458 1.00 84.69 91 THR A N 1
ATOM 691 C CA . THR A 1 91 ? -2.270 3.619 6.705 1.00 84.69 91 THR A CA 1
ATOM 692 C C . THR A 1 91 ? -2.375 3.294 8.193 1.00 84.69 91 THR A C 1
ATOM 694 O O . THR A 1 91 ? -3.477 3.229 8.730 1.00 84.69 91 THR A O 1
ATOM 697 N N . ALA A 1 92 ? -1.239 3.170 8.888 1.00 86.75 92 ALA A N 1
ATOM 698 C CA . ALA A 1 92 ? -1.211 2.953 10.332 1.00 86.75 92 ALA A CA 1
ATOM 699 C C . ALA A 1 92 ? -1.914 4.088 11.094 1.00 86.75 92 ALA A C 1
ATOM 701 O O . ALA A 1 92 ? -2.780 3.810 11.919 1.00 86.75 92 ALA A O 1
ATOM 702 N N . LYS A 1 93 ? -1.627 5.354 10.757 1.00 87.50 93 LYS A N 1
ATOM 703 C CA . LYS A 1 93 ? -2.303 6.518 11.356 1.00 87.50 93 LYS A CA 1
ATOM 704 C C . LYS A 1 93 ? -3.806 6.535 11.073 1.00 87.50 93 LYS A C 1
ATOM 706 O O . LYS A 1 93 ? -4.591 6.810 11.971 1.00 87.50 93 LYS A O 1
ATOM 711 N N . ALA A 1 94 ? -4.222 6.222 9.846 1.00 87.19 94 ALA A N 1
ATOM 712 C CA . ALA A 1 94 ? -5.638 6.162 9.484 1.00 87.19 94 ALA A CA 1
ATOM 713 C C . ALA A 1 94 ? -6.376 5.020 10.205 1.00 87.19 94 ALA A C 1
ATOM 715 O O . ALA A 1 94 ? -7.547 5.150 10.564 1.00 87.19 94 ALA A O 1
ATOM 716 N N . ARG A 1 95 ? -5.703 3.887 10.430 1.00 87.00 95 ARG A N 1
ATOM 717 C CA . ARG A 1 95 ? -6.228 2.776 11.232 1.00 87.00 95 ARG A CA 1
ATOM 718 C C . ARG A 1 95 ? -6.361 3.164 12.703 1.00 87.00 95 ARG A C 1
ATOM 720 O O . ARG A 1 95 ? -7.413 2.937 13.284 1.00 87.00 95 ARG A O 1
ATOM 727 N N . GLU A 1 96 ? -5.341 3.792 13.275 1.00 90.44 96 GLU A N 1
ATOM 728 C CA . GLU A 1 96 ? -5.372 4.282 14.654 1.00 90.44 96 GLU A CA 1
ATOM 729 C C . GLU A 1 96 ? -6.496 5.303 14.870 1.00 90.44 96 GLU A C 1
ATOM 731 O O . GLU A 1 96 ? -7.289 5.142 15.793 1.00 90.44 96 GLU A O 1
ATOM 736 N N . ALA A 1 97 ? -6.644 6.279 13.968 1.00 91.00 97 ALA A N 1
ATOM 737 C CA . ALA A 1 97 ? -7.717 7.270 14.034 1.00 91.00 97 ALA A CA 1
ATOM 738 C C . ALA A 1 97 ? -9.119 6.634 13.970 1.00 91.00 97 ALA A C 1
ATOM 740 O O . ALA A 1 97 ? -10.008 7.029 14.723 1.00 91.00 97 ALA A O 1
ATOM 741 N N . ARG A 1 98 ? -9.324 5.618 13.114 1.00 90.81 98 ARG A N 1
ATOM 742 C CA . ARG A 1 98 ? -10.591 4.862 13.062 1.00 90.81 98 ARG A CA 1
ATOM 743 C C . ARG A 1 98 ? -10.859 4.100 14.357 1.00 90.81 98 ARG A C 1
ATOM 745 O O . ARG A 1 98 ? -11.978 4.142 14.853 1.00 90.81 98 ARG A O 1
ATOM 752 N N . ASN A 1 99 ? -9.844 3.442 14.912 1.00 90.75 99 ASN A N 1
ATOM 753 C CA . ASN A 1 99 ? -9.980 2.702 16.167 1.00 90.75 99 ASN A CA 1
ATOM 754 C C . ASN A 1 99 ? -10.298 3.641 17.338 1.00 90.75 99 ASN A C 1
ATOM 756 O O . ASN A 1 99 ? -11.169 3.335 18.142 1.00 90.75 99 ASN A O 1
ATOM 760 N N . GLN A 1 100 ? -9.645 4.804 17.411 1.00 92.75 100 GLN A N 1
ATOM 761 C CA . GLN A 1 100 ? -9.942 5.821 18.422 1.00 92.75 100 GLN A CA 1
ATOM 762 C C . GLN A 1 100 ? -11.370 6.360 18.285 1.00 92.75 100 GLN A C 1
ATOM 764 O O . GLN A 1 100 ? -12.077 6.468 19.282 1.00 92.75 100 GLN A O 1
ATOM 769 N N . ALA A 1 101 ? -11.822 6.648 17.061 1.00 91.38 101 ALA A N 1
ATOM 770 C CA . ALA A 1 101 ? -13.194 7.088 16.822 1.00 91.38 101 ALA A CA 1
ATOM 771 C C . ALA A 1 101 ? -14.227 6.021 17.229 1.00 91.38 101 ALA A C 1
ATOM 773 O O . ALA A 1 101 ? -15.262 6.366 17.794 1.00 91.38 101 ALA A O 1
ATOM 774 N N . ALA A 1 102 ? -13.937 4.738 16.984 1.00 91.31 102 ALA A N 1
ATOM 775 C CA . ALA A 1 102 ? -14.792 3.629 17.405 1.00 91.31 102 ALA A CA 1
ATOM 776 C C . ALA A 1 102 ? -14.864 3.509 18.937 1.00 91.31 102 ALA A C 1
ATOM 778 O O . ALA A 1 102 ? -15.959 3.446 19.484 1.00 91.31 102 ALA A O 1
ATOM 779 N N . LEU A 1 103 ? -13.720 3.579 19.628 1.00 91.88 103 LEU A N 1
ATOM 780 C CA . LEU A 1 103 ? -13.669 3.554 21.095 1.00 91.88 103 LEU A CA 1
ATOM 781 C C . LEU A 1 103 ? -14.445 4.723 21.721 1.00 91.88 103 LEU A C 1
ATOM 783 O O . LEU A 1 103 ? -15.208 4.520 22.659 1.00 91.88 103 LEU A O 1
ATOM 787 N N . LEU A 1 104 ? -14.306 5.934 21.173 1.00 91.44 104 LEU A N 1
ATOM 788 C CA . LEU A 1 104 ? -15.065 7.103 21.632 1.00 91.44 104 LEU A CA 1
ATOM 789 C C . LEU A 1 104 ? -16.570 6.961 21.362 1.00 91.44 104 LEU A C 1
ATOM 791 O O . LEU A 1 104 ? -17.388 7.429 22.152 1.00 91.44 104 LEU A O 1
ATOM 795 N N . ALA A 1 105 ? -16.964 6.338 20.250 1.00 89.19 105 ALA A N 1
ATOM 796 C CA . ALA A 1 105 ? -18.370 6.069 19.962 1.00 89.19 105 ALA A CA 1
ATOM 797 C C . ALA A 1 105 ? -18.964 5.046 20.947 1.00 89.19 105 ALA A C 1
ATOM 799 O O . ALA A 1 105 ? -20.083 5.239 21.420 1.00 89.19 105 ALA A O 1
ATOM 800 N N . GLU A 1 106 ? -18.207 4.002 21.294 1.00 86.69 106 GLU A N 1
ATOM 801 C CA . GLU A 1 106 ? -18.589 3.012 22.309 1.00 86.69 106 GLU A CA 1
ATOM 802 C C . GLU A 1 106 ? -18.702 3.641 23.706 1.00 86.69 106 GLU A C 1
ATOM 804 O O . GLU A 1 106 ? -19.693 3.413 24.397 1.00 86.69 106 GLU A O 1
ATOM 809 N N . GLU A 1 107 ? -17.748 4.489 24.102 1.00 84.56 107 GLU A N 1
ATOM 810 C CA . GLU A 1 107 ? -17.798 5.222 25.374 1.00 84.56 107 GLU A CA 1
ATOM 811 C C . GLU A 1 107 ? -19.053 6.106 25.463 1.00 84.56 107 GLU A C 1
ATOM 813 O O . GLU A 1 107 ? -19.804 6.027 26.435 1.00 84.56 107 GLU A O 1
ATOM 818 N N . ASN A 1 108 ? -19.345 6.884 24.418 1.00 80.94 108 ASN A N 1
ATOM 819 C CA . ASN A 1 108 ? -20.544 7.728 24.377 1.00 80.94 108 ASN A CA 1
ATOM 820 C C . ASN A 1 108 ? -21.850 6.917 24.417 1.00 80.94 108 ASN A C 1
ATOM 822 O O . ASN A 1 108 ? -22.840 7.379 24.983 1.00 80.94 108 ASN A O 1
ATOM 826 N N . ALA A 1 109 ? -21.869 5.714 23.836 1.00 82.56 109 ALA A N 1
ATOM 827 C CA . ALA A 1 109 ? -23.029 4.827 23.901 1.00 82.56 109 ALA A CA 1
ATOM 828 C C . ALA A 1 109 ? -23.247 4.253 25.313 1.00 82.56 109 ALA A C 1
ATOM 830 O O . ALA A 1 109 ? -24.391 4.069 25.728 1.00 82.56 109 ALA A O 1
ATOM 831 N N . LEU A 1 110 ? -22.169 3.992 26.061 1.00 78.12 110 LEU A N 1
A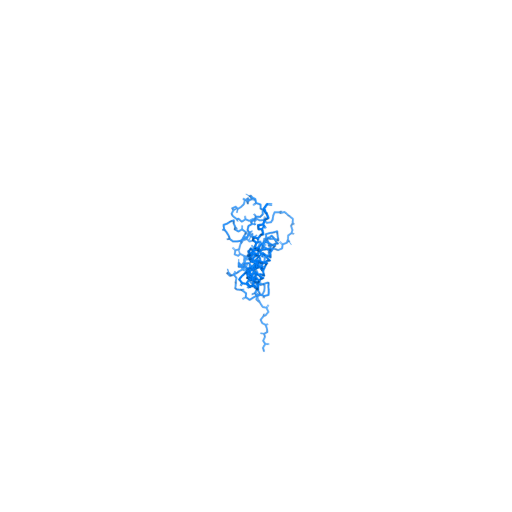TOM 832 C CA . LEU A 1 110 ? -22.227 3.497 27.441 1.00 78.12 110 LEU A CA 1
ATOM 833 C C . LEU A 1 110 ? -22.655 4.579 28.446 1.00 78.12 110 LEU A C 1
ATOM 835 O O . LEU A 1 110 ? -23.311 4.260 29.437 1.00 78.12 110 LEU A O 1
ATOM 839 N N . PHE A 1 111 ? -22.323 5.846 28.183 1.00 68.75 111 PHE A N 1
ATOM 840 C CA . PHE A 1 111 ? -22.653 6.995 29.037 1.00 68.75 111 PHE A CA 1
ATOM 841 C C . PHE A 1 111 ? -23.708 7.919 28.412 1.00 68.75 111 PHE A C 1
ATOM 843 O O . PHE A 1 111 ? -23.602 9.144 28.495 1.00 68.75 111 PHE A O 1
ATOM 850 N N . ALA A 1 112 ? -24.738 7.343 27.785 1.00 65.00 112 ALA A N 1
ATOM 851 C CA . ALA A 1 112 ? -25.823 8.125 27.204 1.00 65.00 112 ALA A CA 1
ATOM 852 C C . ALA A 1 112 ? -26.465 9.060 28.264 1.00 65.00 112 ALA A C 1
ATOM 854 O O . ALA A 1 112 ? -26.815 8.600 29.357 1.00 65.00 112 ALA A O 1
ATOM 855 N N . PRO A 1 113 ? -26.660 10.359 27.959 1.00 59.94 113 PRO A N 1
ATOM 856 C CA . PRO A 1 113 ? -27.168 11.351 28.913 1.00 59.94 113 PRO A CA 1
ATOM 857 C C . PRO A 1 113 ? -28.589 11.063 29.429 1.00 59.94 113 PRO A C 1
ATOM 859 O O . PRO A 1 113 ? -28.979 11.626 30.446 1.00 59.94 113 PRO A O 1
ATOM 862 N N . ASP A 1 114 ? -29.329 10.147 28.798 1.00 56.53 114 ASP A N 1
ATOM 863 C CA . ASP A 1 114 ? -30.662 9.705 29.236 1.00 56.53 114 ASP A CA 1
ATOM 864 C C . ASP A 1 114 ? -30.662 8.878 30.538 1.00 56.53 114 ASP A C 1
ATOM 866 O O . ASP A 1 114 ? -31.726 8.599 31.091 1.00 56.53 114 ASP A O 1
ATOM 870 N N . LEU A 1 115 ? -29.491 8.491 31.061 1.00 54.84 115 LEU A N 1
ATOM 871 C CA . LEU A 1 115 ? -29.362 7.819 32.364 1.00 54.84 115 LEU A CA 1
ATOM 872 C C . LEU A 1 115 ? -29.010 8.768 33.517 1.00 54.84 115 LEU A C 1
ATOM 874 O O . LEU A 1 115 ? -28.998 8.343 34.675 1.00 54.84 115 LEU A O 1
ATOM 878 N N . LEU A 1 116 ? -28.738 10.045 33.236 1.00 59.19 116 LEU A N 1
ATOM 879 C CA . LEU A 1 116 ? -28.613 11.053 34.283 1.00 59.19 116 LEU A CA 1
ATOM 880 C C . LEU A 1 116 ? -30.026 11.528 34.637 1.00 59.19 116 LEU A C 1
ATOM 882 O O . LEU A 1 116 ? -30.688 12.119 33.780 1.00 59.19 116 LEU A O 1
ATOM 886 N N . PRO A 1 117 ? -30.524 11.288 35.869 1.00 56.09 117 PRO A N 1
ATOM 887 C CA . PRO A 1 117 ? -31.794 11.871 36.272 1.00 56.09 117 PRO A CA 1
ATOM 888 C C . PRO A 1 117 ? -31.700 13.388 36.066 1.00 56.09 117 PRO A C 1
ATOM 890 O O . PRO A 1 117 ? -30.640 13.960 36.357 1.00 56.09 117 PRO A O 1
ATOM 893 N N . PRO A 1 118 ? -32.760 14.048 35.557 1.00 55.69 118 PRO A N 1
ATOM 894 C CA . PRO A 1 118 ? -32.753 15.496 35.432 1.00 55.69 118 PRO A CA 1
ATOM 895 C C . PRO A 1 118 ? -32.362 16.046 36.795 1.00 55.69 118 PRO A C 1
ATOM 897 O O . PRO A 1 118 ? -32.980 15.671 37.796 1.00 55.69 118 PRO A O 1
ATOM 900 N N . ALA A 1 119 ? -31.288 16.843 36.836 1.00 58.28 119 ALA A N 1
ATOM 901 C CA . ALA A 1 119 ? -30.839 17.502 38.052 1.00 58.28 119 ALA A CA 1
ATOM 902 C C . ALA A 1 119 ? -32.081 18.124 38.685 1.00 58.28 119 ALA A C 1
ATOM 904 O O . ALA A 1 119 ? -32.710 18.993 38.079 1.00 58.28 119 ALA A O 1
ATOM 905 N N . GLY A 1 120 ? -32.494 17.533 39.810 1.00 49.34 120 GLY A N 1
ATOM 906 C CA . GLY A 1 120 ? -33.816 17.719 40.373 1.00 49.34 120 GLY A CA 1
ATOM 907 C C . GLY A 1 120 ? -34.136 19.198 40.423 1.00 49.34 120 GLY A C 1
ATOM 908 O O . GLY A 1 120 ? -33.418 19.979 41.042 1.00 49.34 120 GLY A O 1
ATOM 909 N N . SER A 1 121 ? -35.208 19.559 39.732 1.00 47.91 121 SER A N 1
ATOM 910 C CA . SER A 1 121 ? -35.929 20.803 39.902 1.00 47.91 121 SER A CA 1
ATOM 911 C C . SER A 1 121 ? -36.025 21.135 41.390 1.00 47.91 121 SER A C 1
ATOM 913 O O . SER A 1 121 ? -36.780 20.495 42.123 1.00 47.91 121 SER A O 1
ATOM 915 N N . THR A 1 122 ? -35.278 22.141 41.841 1.00 55.69 122 THR A N 1
ATOM 916 C CA . THR A 1 122 ? -35.574 22.837 43.092 1.00 55.69 122 THR A CA 1
ATOM 917 C C . THR A 1 122 ? -36.884 23.591 42.875 1.00 55.69 122 THR A C 1
ATOM 919 O O . THR A 1 122 ? -36.894 24.728 42.405 1.00 55.69 122 THR A O 1
ATOM 922 N N . ALA A 1 123 ? -38.005 22.909 43.109 1.00 46.88 123 ALA A N 1
ATOM 923 C CA . ALA A 1 123 ? -39.319 23.530 43.209 1.00 46.88 123 ALA A CA 1
ATOM 924 C C . ALA A 1 123 ? -39.420 24.336 44.531 1.00 46.88 123 ALA A C 1
ATOM 926 O O . ALA A 1 123 ? -38.638 24.098 45.451 1.00 46.88 123 ALA A O 1
ATOM 927 N N . PRO A 1 124 ? -40.329 25.324 44.612 1.00 54.00 124 PRO A N 1
ATOM 928 C CA . PRO A 1 124 ? -40.167 26.530 45.420 1.00 54.00 124 PRO A CA 1
ATOM 929 C C . PRO A 1 124 ? -40.689 26.363 46.854 1.00 54.00 124 PRO A C 1
ATOM 931 O O . PRO A 1 124 ? -41.821 25.928 47.058 1.00 54.00 124 PRO A O 1
ATOM 934 N N . GLU A 1 125 ? -39.910 26.778 47.855 1.00 46.19 125 GLU A N 1
ATOM 935 C CA . GLU A 1 125 ? -40.362 26.812 49.251 1.00 46.19 125 GLU A CA 1
ATOM 936 C C . GLU A 1 125 ? -40.887 28.213 49.618 1.00 46.19 125 GLU A C 1
ATOM 938 O O . GLU A 1 125 ? -40.138 29.140 49.906 1.00 46.19 125 GLU A O 1
ATOM 943 N N . GLN A 1 126 ? -42.210 28.339 49.490 1.00 49.78 126 GLN A N 1
ATOM 944 C CA . GLN A 1 126 ? -43.165 29.046 50.356 1.00 49.78 126 GLN A CA 1
ATOM 945 C C . GLN A 1 126 ? -42.881 30.478 50.870 1.00 49.78 126 GLN A C 1
ATOM 947 O O . GLN A 1 126 ? -41.984 30.747 51.663 1.00 49.78 126 GLN A O 1
ATOM 952 N N . GLN A 1 127 ? -43.829 31.359 50.518 1.00 51.94 127 GLN A N 1
ATOM 953 C CA . GLN A 1 127 ? -44.267 32.563 51.238 1.00 51.94 127 GLN A CA 1
ATOM 954 C C . GLN A 1 127 ? -44.026 32.528 52.758 1.00 51.94 127 GLN A C 1
ATOM 956 O O . GLN A 1 127 ? -44.561 31.676 53.469 1.00 51.94 127 GLN A O 1
ATOM 961 N N . ARG A 1 128 ? -43.377 33.579 53.270 1.00 46.25 128 ARG A N 1
ATOM 962 C CA . ARG A 1 128 ? -43.717 34.157 54.574 1.00 46.25 128 ARG A CA 1
ATOM 963 C C . ARG A 1 128 ? -43.976 35.647 54.410 1.00 46.25 128 ARG A C 1
ATOM 965 O O . ARG A 1 128 ? -43.046 36.430 54.249 1.00 46.25 128 ARG A O 1
ATOM 972 N N . ASP A 1 129 ? -45.259 35.992 54.456 1.00 47.75 129 ASP A N 1
ATOM 973 C CA . ASP A 1 129 ? -45.742 37.317 54.826 1.00 47.75 129 ASP A CA 1
ATOM 974 C C . ASP A 1 129 ? -45.118 37.745 56.160 1.00 47.75 129 ASP A C 1
ATOM 976 O O . ASP A 1 129 ? -45.183 37.004 57.146 1.00 47.75 129 ASP A O 1
ATOM 980 N N . VAL A 1 130 ? -44.555 38.952 56.204 1.00 44.28 130 VAL A N 1
ATOM 981 C CA . VAL A 1 130 ? -44.401 39.721 57.441 1.00 44.28 130 VAL A CA 1
ATOM 982 C C . VAL A 1 130 ? -44.818 41.158 57.139 1.00 44.28 130 VAL A C 1
ATOM 984 O O . VAL A 1 130 ? -44.336 41.759 56.179 1.00 44.28 130 VAL A O 1
ATOM 987 N N . ALA A 1 131 ? -45.776 41.610 57.947 1.00 54.91 131 ALA A N 1
ATOM 988 C CA . ALA A 1 131 ? -46.450 42.903 57.938 1.00 54.91 131 ALA A CA 1
ATOM 989 C C . ALA A 1 131 ? -45.539 44.093 58.272 1.00 54.91 131 ALA A C 1
ATOM 991 O O . ALA A 1 131 ? -44.508 43.883 58.951 1.00 54.91 131 ALA A O 1
#

pLDDT: mean 70.41, std 16.74, range [30.62, 92.75]